Protein AF-D5GG67-F1 (afdb_monomer_lite)

Structure (mmCIF, N/CA/C/O backbone):
data_AF-D5GG67-F1
#
_entry.id   AF-D5GG67-F1
#
loop_
_atom_site.group_PDB
_atom_site.id
_atom_site.type_symbol
_atom_site.label_atom_id
_atom_site.label_alt_id
_atom_site.label_comp_id
_atom_site.label_asym_id
_atom_site.label_entity_id
_atom_site.label_seq_id
_atom_site.pdbx_PDB_ins_code
_atom_site.Cartn_x
_atom_site.Cartn_y
_atom_site.Cartn_z
_atom_site.occupancy
_atom_site.B_iso_or_equiv
_atom_site.auth_seq_id
_atom_site.auth_comp_id
_atom_site.auth_asym_id
_atom_site.auth_atom_id
_atom_site.pdbx_PDB_model_num
ATOM 1 N N . MET A 1 1 ? 11.266 -4.875 12.392 1.00 63.38 1 MET A N 1
ATOM 2 C CA . MET A 1 1 ? 10.224 -4.435 11.434 1.00 63.38 1 MET A CA 1
ATOM 3 C C . MET A 1 1 ? 10.358 -5.261 10.165 1.00 63.38 1 MET A C 1
ATOM 5 O O . MET A 1 1 ? 11.487 -5.529 9.777 1.00 63.38 1 MET A O 1
ATOM 9 N N . LYS A 1 2 ? 9.246 -5.710 9.570 1.00 87.12 2 LYS A N 1
ATOM 10 C CA . LYS A 1 2 ? 9.237 -6.484 8.316 1.00 87.12 2 LYS A CA 1
ATOM 11 C C . LYS A 1 2 ? 8.861 -5.545 7.156 1.00 87.12 2 LYS A C 1
ATOM 13 O O . LYS A 1 2 ? 7.952 -4.737 7.361 1.00 87.12 2 LYS A O 1
ATOM 18 N N . PRO A 1 3 ? 9.538 -5.613 5.994 1.00 90.00 3 PRO A N 1
ATOM 19 C CA . PRO A 1 3 ? 9.147 -4.842 4.816 1.00 90.00 3 PRO A CA 1
ATOM 20 C C . PRO A 1 3 ? 7.773 -5.278 4.286 1.00 90.00 3 PRO A C 1
ATOM 22 O O . PRO A 1 3 ? 7.214 -6.290 4.721 1.00 90.00 3 PRO A O 1
ATOM 25 N N . LEU A 1 4 ? 7.243 -4.503 3.340 1.00 90.50 4 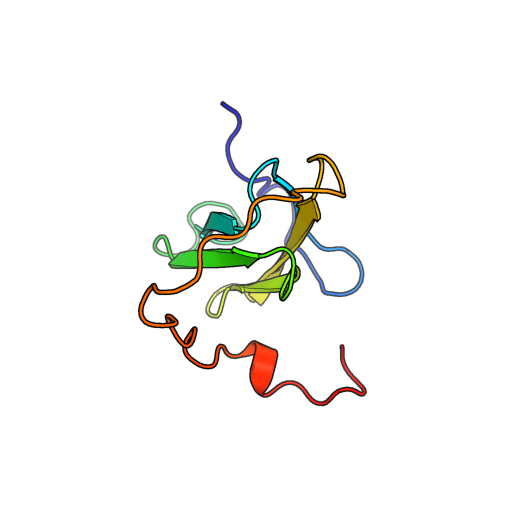LEU A N 1
ATOM 26 C CA . LEU A 1 4 ? 6.024 -4.842 2.610 1.00 90.50 4 LEU A CA 1
ATOM 27 C C . LEU A 1 4 ? 6.206 -6.173 1.866 1.00 90.50 4 LEU A C 1
ATOM 29 O O . LEU A 1 4 ? 7.289 -6.460 1.354 1.00 90.50 4 LEU A O 1
ATOM 33 N N . ASP A 1 5 ? 5.159 -6.994 1.822 1.00 92.38 5 ASP A N 1
ATOM 34 C CA . ASP A 1 5 ? 5.203 -8.253 1.083 1.00 92.38 5 ASP A CA 1
ATOM 35 C C . ASP A 1 5 ? 5.195 -7.981 -0.427 1.00 92.38 5 ASP A C 1
ATOM 37 O O . ASP A 1 5 ? 4.216 -7.474 -0.972 1.00 92.38 5 ASP A O 1
ATOM 41 N N . ALA A 1 6 ? 6.304 -8.323 -1.081 1.00 91.75 6 ALA A N 1
ATOM 42 C CA . ALA A 1 6 ? 6.501 -8.213 -2.523 1.00 91.75 6 ALA A CA 1
ATOM 43 C C . ALA A 1 6 ? 6.657 -9.591 -3.195 1.00 91.75 6 ALA A C 1
ATOM 45 O O . ALA A 1 6 ? 7.186 -9.689 -4.299 1.00 91.75 6 ALA A O 1
ATOM 46 N N . SER A 1 7 ? 6.218 -10.676 -2.542 1.00 93.06 7 SER A N 1
ATOM 47 C CA . SER A 1 7 ? 6.239 -12.028 -3.128 1.00 93.06 7 SER A CA 1
ATOM 48 C C . SER A 1 7 ? 5.232 -12.205 -4.272 1.00 93.06 7 SER A C 1
ATOM 50 O O . SER A 1 7 ? 5.417 -13.050 -5.150 1.00 93.06 7 SER A O 1
ATOM 52 N N . ARG A 1 8 ? 4.189 -11.370 -4.306 1.00 95.00 8 ARG A N 1
ATOM 53 C CA . ARG A 1 8 ? 3.147 -11.340 -5.338 1.00 95.00 8 ARG A CA 1
ATOM 54 C C . ARG A 1 8 ? 2.655 -9.914 -5.576 1.00 95.00 8 ARG A C 1
ATOM 56 O O . ARG A 1 8 ? 2.744 -9.064 -4.692 1.00 95.00 8 ARG A O 1
ATOM 63 N N . ARG A 1 9 ? 2.042 -9.674 -6.736 1.00 95.38 9 ARG A N 1
ATOM 64 C CA . ARG A 1 9 ? 1.240 -8.465 -6.972 1.00 95.38 9 ARG A CA 1
ATOM 65 C C . ARG A 1 9 ? -0.122 -8.624 -6.292 1.00 95.38 9 ARG A C 1
ATOM 67 O O . ARG A 1 9 ? -0.813 -9.611 -6.535 1.00 95.38 9 ARG A O 1
ATOM 74 N N . GLY A 1 10 ? -0.508 -7.673 -5.445 1.00 95.31 10 GLY A N 1
ATOM 75 C CA . GLY A 1 10 ? -1.865 -7.622 -4.892 1.00 95.31 10 GLY A CA 1
ATOM 76 C C . GLY A 1 10 ? -2.896 -7.265 -5.964 1.00 95.31 10 GLY A C 1
ATOM 77 O O . GLY A 1 10 ? -2.622 -6.408 -6.803 1.00 95.31 10 GLY A O 1
ATOM 78 N N . THR A 1 11 ? -4.069 -7.896 -5.919 1.00 95.50 11 THR A N 1
ATOM 79 C CA . THR A 1 11 ? -5.243 -7.580 -6.757 1.00 95.50 11 THR A CA 1
ATOM 80 C C . THR A 1 11 ? -6.416 -7.134 -5.881 1.00 95.50 11 THR A C 1
ATOM 82 O O . THR A 1 11 ? -6.321 -7.204 -4.658 1.00 95.50 11 THR A O 1
ATOM 85 N N . LEU A 1 12 ? -7.523 -6.674 -6.475 1.00 92.50 12 LEU A N 1
ATOM 86 C CA . LEU A 1 12 ? -8.730 -6.333 -5.707 1.00 92.50 12 LEU A CA 1
ATOM 87 C C . LEU A 1 12 ? -9.308 -7.562 -4.985 1.00 92.50 12 LEU A C 1
ATOM 89 O O . LEU A 1 12 ? -9.615 -7.477 -3.799 1.00 92.50 12 LEU A O 1
ATOM 93 N N . ASP A 1 13 ? -9.345 -8.717 -5.657 1.00 94.56 13 ASP A N 1
ATOM 94 C CA . ASP A 1 13 ? -9.820 -9.976 -5.062 1.00 94.56 13 ASP A CA 1
ATOM 95 C C . ASP A 1 13 ? -8.853 -10.542 -4.012 1.00 94.56 13 ASP A C 1
ATOM 97 O O . ASP A 1 13 ? -9.261 -11.197 -3.055 1.00 94.56 13 ASP A O 1
ATOM 101 N N . ASN A 1 14 ? -7.549 -10.309 -4.191 1.00 95.56 14 ASN A N 1
ATOM 102 C CA . ASN A 1 14 ? -6.499 -10.818 -3.315 1.00 95.56 14 ASN A CA 1
ATOM 103 C C . ASN A 1 14 ? -5.448 -9.728 -3.031 1.00 95.56 14 ASN A C 1
ATOM 105 O O . ASN A 1 14 ? -4.346 -9.752 -3.600 1.00 95.56 14 ASN A O 1
ATOM 109 N N . PRO A 1 15 ? -5.756 -8.752 -2.161 1.00 96.31 15 PRO A N 1
ATOM 110 C CA . PRO A 1 15 ? -4.859 -7.638 -1.875 1.00 96.31 15 PRO A CA 1
ATOM 111 C C . PRO A 1 15 ? -3.692 -8.068 -0.981 1.00 96.31 15 PRO A C 1
ATOM 113 O O . PRO A 1 15 ? -3.732 -9.111 -0.324 1.00 96.31 15 PRO A O 1
ATOM 116 N N . ILE A 1 16 ? -2.637 -7.255 -0.924 1.00 96.62 16 ILE A N 1
ATOM 117 C CA . ILE A 1 16 ? -1.610 -7.373 0.119 1.00 96.62 16 ILE A CA 1
ATOM 118 C C . ILE A 1 16 ? -2.172 -6.752 1.401 1.00 96.62 16 ILE A C 1
ATOM 120 O O . ILE A 1 16 ? -2.410 -5.544 1.460 1.00 96.62 16 ILE A O 1
ATOM 124 N N . VAL A 1 17 ? -2.411 -7.576 2.422 1.00 95.62 17 VAL A N 1
ATOM 125 C CA . VAL A 1 17 ? -2.988 -7.120 3.694 1.00 95.62 17 VAL A CA 1
ATOM 126 C C . VAL A 1 17 ? -1.911 -6.490 4.571 1.00 95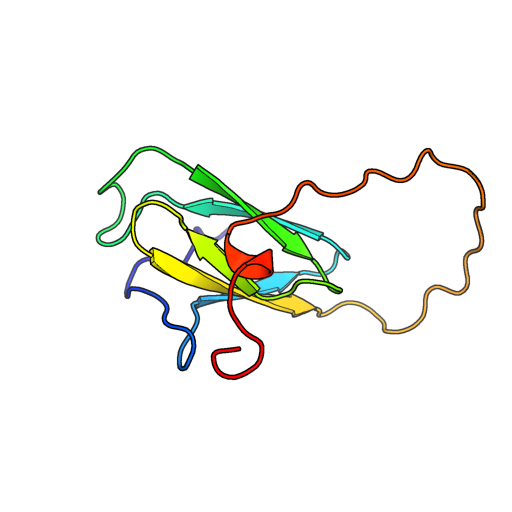.62 17 VAL A C 1
ATOM 128 O O . VAL A 1 17 ? -0.861 -7.084 4.824 1.00 95.62 17 VAL A O 1
ATOM 131 N N . VAL A 1 18 ? -2.188 -5.288 5.068 1.00 93.81 18 VAL A N 1
ATOM 132 C CA . VAL A 1 18 ? -1.318 -4.533 5.970 1.00 93.81 18 VAL A CA 1
ATOM 133 C C . VAL A 1 18 ? -2.076 -4.174 7.240 1.00 93.81 18 VAL A C 1
ATOM 135 O O . VAL A 1 18 ? -3.072 -3.463 7.218 1.00 93.81 18 VAL A O 1
ATOM 138 N N . ARG A 1 19 ? -1.602 -4.668 8.383 1.00 93.44 19 ARG A N 1
ATOM 139 C CA . ARG A 1 19 ? -2.263 -4.429 9.673 1.00 93.44 19 ARG A CA 1
ATOM 140 C C . ARG A 1 19 ? -1.867 -3.065 10.226 1.00 93.44 19 ARG A C 1
ATOM 142 O O . ARG A 1 19 ? -0.687 -2.728 10.181 1.00 93.44 19 ARG A O 1
ATOM 149 N N . SER A 1 20 ? -2.794 -2.289 10.772 1.00 91.06 20 SER A N 1
ATOM 150 C CA . SER A 1 20 ? -2.494 -1.002 11.416 1.00 91.06 20 SER A CA 1
ATOM 151 C C . SER A 1 20 ? -3.222 -0.863 12.749 1.00 91.06 20 SER A C 1
ATOM 153 O O . SER A 1 20 ? -4.372 -1.270 12.868 1.00 91.06 20 SER A O 1
ATOM 155 N N . LEU A 1 21 ? -2.551 -0.277 13.743 1.00 91.75 21 LEU A N 1
ATOM 156 C CA . LEU A 1 21 ? -3.174 0.135 15.010 1.00 91.75 21 LEU A CA 1
ATOM 157 C C . LEU A 1 21 ? -3.671 1.588 14.964 1.00 91.75 21 LEU A C 1
ATOM 159 O O . LEU A 1 21 ? -4.547 1.957 15.737 1.00 91.75 21 LEU A O 1
ATOM 163 N N . GLY A 1 22 ? -3.118 2.409 14.066 1.00 88.75 22 GLY A N 1
ATOM 164 C CA . GLY A 1 22 ? -3.570 3.778 13.822 1.00 88.7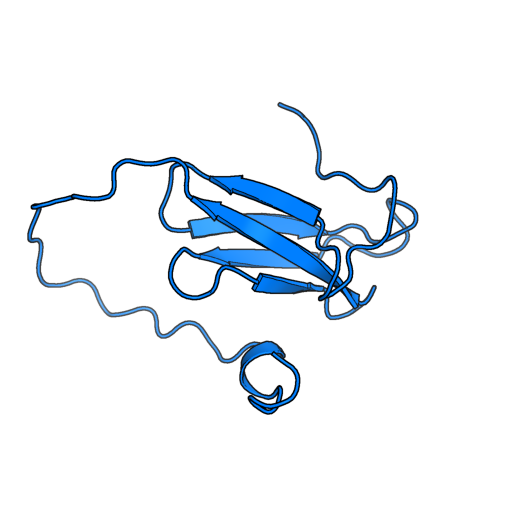5 22 GLY A CA 1
ATOM 165 C C . GLY A 1 22 ? -4.672 3.826 12.766 1.00 88.75 22 GLY A C 1
ATOM 166 O O . GLY A 1 22 ? -4.809 2.898 11.966 1.00 88.75 22 GLY A O 1
ATOM 167 N N . LYS A 1 23 ? -5.437 4.924 12.751 1.00 90.06 23 LYS A N 1
ATOM 168 C CA . LYS A 1 23 ? -6.506 5.169 11.765 1.00 90.06 23 LYS A CA 1
ATOM 169 C C . LYS A 1 23 ? -5.967 5.330 10.340 1.00 90.06 23 LYS A C 1
ATOM 171 O O . LYS A 1 23 ? -6.710 5.081 9.401 1.00 90.06 23 LYS A O 1
ATOM 176 N N . GLU A 1 24 ? -4.684 5.658 10.188 1.00 91.00 24 GLU A N 1
ATOM 177 C CA . GLU A 1 24 ? -3.988 5.793 8.905 1.00 91.00 24 GLU A CA 1
ATOM 178 C C . GLU A 1 24 ? -2.621 5.100 8.940 1.00 91.00 24 GLU A C 1
ATOM 180 O O . GLU A 1 24 ? -2.006 4.947 10.002 1.00 91.00 24 GLU A O 1
ATOM 185 N N . ARG A 1 25 ? -2.132 4.670 7.773 1.00 92.81 25 ARG A N 1
ATOM 186 C CA . ARG A 1 25 ? -0.812 4.061 7.599 1.00 92.81 25 ARG A CA 1
ATOM 187 C C . ARG A 1 25 ? -0.225 4.402 6.232 1.00 92.81 25 ARG A C 1
ATOM 189 O O . ARG A 1 25 ? -0.872 4.223 5.205 1.00 92.81 25 ARG A O 1
ATOM 196 N N . TYR A 1 26 ? 1.044 4.800 6.231 1.00 94.12 26 TYR A N 1
ATOM 197 C CA . TYR A 1 26 ? 1.821 5.038 5.017 1.00 94.12 26 TYR A CA 1
ATOM 198 C C . TYR A 1 26 ? 2.542 3.769 4.560 1.00 94.12 26 TYR A C 1
ATOM 200 O O . TYR A 1 26 ? 3.105 3.025 5.371 1.00 94.12 26 TYR A O 1
ATOM 208 N N . LEU A 1 27 ? 2.541 3.532 3.252 1.00 95.00 27 LEU A N 1
ATOM 209 C CA . LEU A 1 27 ? 3.174 2.393 2.595 1.00 95.00 27 LEU A CA 1
ATOM 210 C C . LEU A 1 27 ? 4.126 2.902 1.510 1.00 95.00 27 LEU A C 1
ATOM 212 O O . LEU A 1 27 ? 3.756 3.772 0.729 1.00 95.00 27 LEU A O 1
ATOM 216 N N . GLY A 1 28 ? 5.332 2.341 1.436 1.00 95.75 28 GLY A N 1
ATOM 217 C CA . GLY A 1 28 ? 6.266 2.584 0.334 1.00 95.75 28 GLY A CA 1
ATOM 218 C C . GLY A 1 28 ? 6.233 1.418 -0.648 1.00 95.75 28 GLY A C 1
ATOM 219 O O . GLY A 1 28 ? 6.736 0.340 -0.334 1.00 95.75 28 GLY A O 1
ATOM 220 N N . CYS A 1 29 ? 5.625 1.612 -1.816 1.00 96.12 29 CYS A N 1
ATOM 221 C CA . CYS A 1 29 ? 5.589 0.621 -2.886 1.00 96.12 29 CYS A CA 1
ATOM 222 C C . CYS A 1 29 ? 6.808 0.792 -3.802 1.00 96.12 29 CYS A C 1
ATOM 224 O O . CYS A 1 29 ? 6.966 1.849 -4.404 1.00 96.12 29 CYS A O 1
ATOM 226 N N . THR A 1 30 ? 7.629 -0.251 -3.942 1.00 96.75 30 THR A N 1
ATOM 227 C CA . THR A 1 30 ? 8.758 -0.314 -4.899 1.00 96.75 30 THR A CA 1
ATOM 228 C C . THR A 1 30 ? 8.466 -1.232 -6.093 1.00 96.75 30 THR A C 1
ATOM 230 O O . THR A 1 30 ? 9.359 -1.611 -6.847 1.00 96.75 30 THR A O 1
ATOM 233 N N . GLY A 1 31 ? 7.205 -1.635 -6.255 1.00 94.44 31 GLY A N 1
ATOM 234 C CA . GLY A 1 31 ? 6.742 -2.457 -7.366 1.00 94.44 31 GLY A CA 1
ATOM 235 C C . GLY A 1 31 ? 6.754 -3.966 -7.134 1.00 94.44 31 GLY A C 1
ATOM 236 O O . GLY A 1 31 ? 7.082 -4.471 -6.059 1.00 94.44 31 GLY A O 1
ATOM 237 N N . TYR A 1 32 ? 6.327 -4.685 -8.174 1.00 92.69 32 TYR A N 1
ATOM 238 C CA . TYR A 1 32 ? 6.372 -6.143 -8.254 1.00 92.69 32 TYR A CA 1
ATOM 239 C C . TYR A 1 32 ? 6.847 -6.589 -9.651 1.00 92.69 32 TYR A C 1
ATOM 241 O O . TYR A 1 32 ? 6.107 -6.358 -10.621 1.00 92.69 32 TYR A O 1
ATOM 249 N N . PRO A 1 33 ? 8.003 -7.278 -9.765 1.00 94.00 33 PRO A N 1
ATOM 250 C CA . PRO A 1 33 ? 8.926 -7.689 -8.688 1.00 94.00 33 PRO A CA 1
ATOM 251 C C . PRO A 1 33 ? 9.470 -6.519 -7.849 1.00 94.00 33 PRO A C 1
ATOM 253 O O . PRO A 1 33 ? 9.386 -5.373 -8.285 1.00 94.00 33 PRO A O 1
ATOM 256 N N . ALA A 1 34 ? 9.957 -6.792 -6.635 1.00 94.25 34 ALA A N 1
ATOM 257 C CA . ALA A 1 34 ? 10.467 -5.744 -5.746 1.00 94.25 34 ALA A CA 1
ATOM 258 C C . AL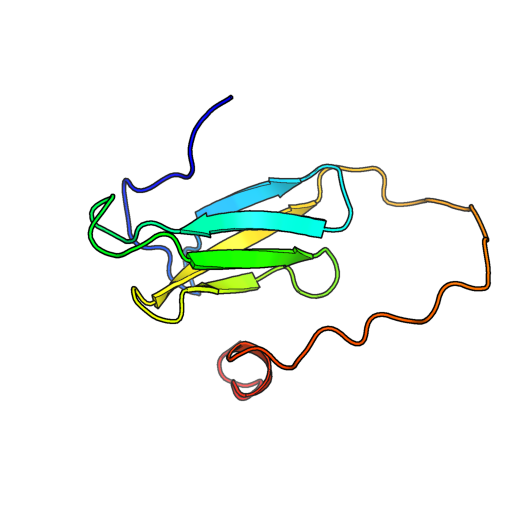A A 1 34 ? 11.544 -4.899 -6.447 1.00 94.25 34 ALA A C 1
ATOM 260 O O . ALA A 1 34 ? 12.395 -5.461 -7.133 1.00 94.25 34 ALA A O 1
ATOM 261 N N . ASP A 1 35 ? 11.503 -3.580 -6.240 1.00 94.31 35 ASP A N 1
ATOM 262 C CA . ASP A 1 35 ? 12.421 -2.602 -6.853 1.00 94.31 35 ASP A CA 1
ATOM 263 C C . ASP A 1 35 ? 12.282 -2.460 -8.385 1.00 94.31 35 ASP A C 1
ATOM 265 O O . ASP A 1 35 ? 13.208 -2.066 -9.086 1.00 94.31 35 ASP A O 1
ATOM 269 N N . SER A 1 36 ? 11.102 -2.781 -8.930 1.00 96.31 36 SER A N 1
ATOM 270 C CA . SER A 1 36 ? 10.794 -2.581 -10.357 1.00 96.31 36 SER A CA 1
ATOM 271 C C . SER A 1 36 ? 10.434 -1.139 -10.712 1.00 96.31 36 SER A C 1
ATOM 273 O O . SER A 1 36 ? 10.458 -0.791 -11.891 1.00 96.31 36 SER A O 1
ATOM 275 N N . HIS A 1 37 ? 10.110 -0.306 -9.721 1.00 96.56 37 HIS A N 1
ATOM 276 C CA . HIS A 1 37 ? 9.945 1.130 -9.899 1.00 96.56 37 HIS A CA 1
ATOM 277 C C . HIS A 1 37 ? 10.360 1.920 -8.655 1.00 96.56 37 HIS A C 1
ATOM 279 O O . HIS A 1 37 ? 10.489 1.366 -7.562 1.00 96.56 37 HIS A O 1
ATOM 285 N N . ASN A 1 38 ? 10.532 3.237 -8.818 1.00 97.38 38 ASN A N 1
ATOM 286 C CA . ASN A 1 38 ? 10.858 4.139 -7.714 1.00 97.38 38 ASN A CA 1
ATOM 287 C C . ASN A 1 38 ? 9.798 4.075 -6.611 1.00 97.38 38 ASN A C 1
ATOM 289 O O . ASN A 1 38 ? 8.616 3.877 -6.885 1.00 97.38 38 ASN A O 1
ATOM 293 N N . THR A 1 39 ? 10.208 4.296 -5.362 1.00 96.50 39 THR A N 1
ATOM 294 C CA . THR A 1 39 ? 9.286 4.277 -4.223 1.00 96.50 39 THR A CA 1
ATOM 295 C C . THR A 1 39 ? 8.138 5.263 -4.417 1.00 96.50 39 THR A C 1
ATOM 297 O O . THR A 1 39 ? 8.343 6.477 -4.441 1.00 96.50 39 THR A O 1
ATOM 300 N N . ILE A 1 40 ? 6.920 4.733 -4.471 1.00 96.19 40 ILE A N 1
ATOM 301 C CA . ILE A 1 40 ? 5.688 5.513 -4.426 1.00 96.19 40 ILE A CA 1
ATOM 302 C C . ILE A 1 40 ? 5.087 5.379 -3.032 1.00 96.19 40 ILE A C 1
ATOM 304 O O . ILE A 1 40 ? 4.882 4.269 -2.535 1.00 96.19 40 ILE A O 1
ATOM 308 N N . TRP A 1 41 ? 4.794 6.519 -2.412 1.00 95.62 41 TRP A N 1
ATOM 309 C CA . TRP A 1 41 ? 4.127 6.578 -1.118 1.00 95.62 41 TRP A CA 1
ATOM 310 C C . TRP A 1 41 ? 2.615 6.513 -1.296 1.00 95.62 41 TRP A C 1
ATOM 312 O O . TRP A 1 41 ? 2.038 7.289 -2.054 1.00 95.62 41 TRP A O 1
ATOM 322 N N . LEU A 1 42 ? 1.993 5.577 -0.592 1.00 94.31 42 LEU A N 1
ATOM 323 C CA . LEU A 1 42 ? 0.554 5.354 -0.569 1.00 94.31 42 LEU A CA 1
ATOM 324 C C . LEU A 1 42 ? 0.050 5.540 0.859 1.00 94.31 42 LEU A C 1
ATOM 326 O O . LEU A 1 42 ? 0.744 5.171 1.812 1.00 94.31 42 LEU A O 1
ATOM 330 N N . THR A 1 43 ? -1.166 6.050 0.997 1.00 94.19 43 THR A N 1
ATOM 331 C CA . THR A 1 43 ? -1.847 6.183 2.284 1.00 94.19 43 THR A CA 1
ATOM 332 C C . THR A 1 43 ? -3.037 5.239 2.291 1.00 94.19 43 THR A C 1
ATOM 334 O O . THR A 1 43 ? -3.815 5.213 1.346 1.00 94.19 43 THR A O 1
ATOM 337 N N . VAL A 1 44 ? -3.166 4.439 3.344 1.00 92.94 44 VAL A N 1
ATOM 338 C CA . VAL A 1 44 ? -4.379 3.662 3.619 1.00 92.94 44 VAL A CA 1
ATOM 339 C C . V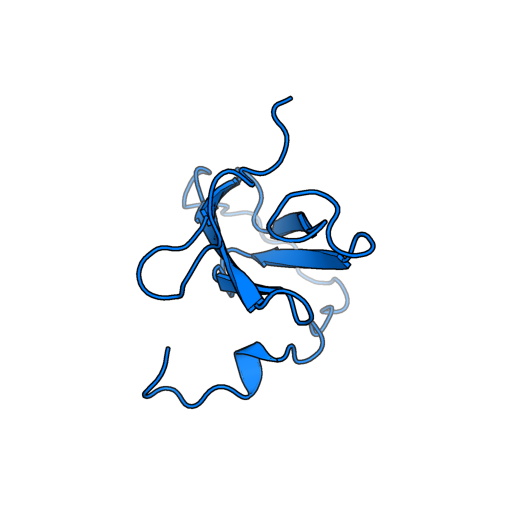AL A 1 44 ? -4.943 4.108 4.956 1.00 92.94 44 VAL A C 1
ATOM 341 O O . VAL A 1 44 ? -4.188 4.333 5.904 1.00 92.94 44 VAL A O 1
ATOM 344 N N . SER A 1 45 ? -6.261 4.234 5.041 1.00 92.75 45 SER A N 1
ATOM 345 C CA . SER A 1 45 ? -6.953 4.673 6.251 1.00 92.75 45 SER A CA 1
ATOM 346 C C . SER A 1 45 ? -8.100 3.736 6.613 1.00 92.75 45 SER A C 1
ATOM 348 O O . SER A 1 45 ? -8.476 2.858 5.839 1.00 92.75 45 SER A O 1
ATOM 350 N N . LYS A 1 46 ? -8.669 3.889 7.811 1.00 89.50 46 LYS A N 1
ATOM 351 C CA . LYS A 1 46 ? -9.865 3.141 8.223 1.00 89.50 46 LYS A CA 1
ATOM 352 C C . LYS A 1 46 ? -11.041 3.421 7.277 1.00 89.50 46 LYS A C 1
ATOM 354 O O . LYS A 1 46 ? -11.767 2.492 6.933 1.00 89.50 46 LYS A O 1
ATOM 359 N N . ASP A 1 47 ? -11.185 4.667 6.826 1.00 88.31 47 ASP A N 1
ATOM 360 C CA . ASP A 1 47 ? -12.267 5.106 5.935 1.00 88.31 47 ASP A CA 1
ATOM 361 C C . ASP A 1 47 ? -12.019 4.710 4.468 1.00 88.31 47 ASP A C 1
ATOM 363 O O . ASP A 1 47 ? -12.952 4.374 3.731 1.00 88.31 47 ASP A O 1
ATOM 367 N N . ARG A 1 48 ? -10.748 4.679 4.046 1.00 89.19 48 ARG A N 1
ATOM 368 C CA . ARG A 1 48 ? -10.299 4.172 2.741 1.00 89.19 48 ARG A CA 1
ATOM 369 C C . ARG A 1 48 ? -9.243 3.085 2.923 1.00 89.19 48 ARG A C 1
ATOM 371 O O . ARG A 1 48 ? -8.045 3.330 2.769 1.00 89.19 48 ARG A O 1
ATOM 378 N N . PRO A 1 49 ? -9.675 1.848 3.225 1.00 93.06 49 PRO A N 1
ATOM 379 C CA . PRO A 1 49 ? -8.745 0.779 3.554 1.00 93.06 49 PRO A CA 1
ATOM 380 C C . PRO A 1 49 ? -8.042 0.203 2.331 1.00 93.06 49 PRO A C 1
ATOM 382 O O . PRO A 1 49 ? -7.138 -0.598 2.512 1.00 93.06 49 PRO A O 1
ATOM 385 N N . VAL A 1 50 ? -8.443 0.546 1.106 1.00 94.00 50 VAL A N 1
ATOM 386 C CA . VAL A 1 50 ? -7.864 -0.009 -0.122 1.00 94.00 50 VAL A CA 1
ATOM 387 C C . VAL A 1 50 ? -7.203 1.101 -0.919 1.00 94.00 50 VAL A C 1
ATOM 389 O O . VAL A 1 50 ? -7.858 2.085 -1.245 1.00 94.00 50 VAL A O 1
ATOM 392 N N . GLU A 1 51 ? -5.939 0.899 -1.279 1.00 94.69 51 GLU A N 1
ATOM 393 C CA . GLU A 1 51 ? -5.198 1.793 -2.168 1.00 94.69 51 GLU A CA 1
ATOM 394 C C . GLU A 1 51 ? -4.454 0.982 -3.234 1.00 94.69 51 GLU A C 1
ATOM 396 O O . GLU A 1 51 ? -4.018 -0.154 -3.000 1.00 94.69 51 GLU A O 1
ATOM 401 N N . ARG A 1 52 ? -4.324 1.560 -4.429 1.00 94.88 52 ARG A N 1
ATOM 402 C CA . ARG A 1 52 ? -3.681 0.941 -5.584 1.00 94.88 52 ARG A CA 1
ATOM 403 C C . ARG A 1 52 ? -2.485 1.774 -6.017 1.00 94.88 52 ARG A C 1
ATOM 405 O O . ARG A 1 52 ? -2.619 2.948 -6.343 1.00 94.88 52 ARG A O 1
ATOM 412 N N . CYS A 1 53 ? -1.324 1.134 -6.124 1.00 95.00 53 CYS A N 1
ATOM 413 C CA . CYS A 1 53 ? -0.150 1.787 -6.690 1.00 95.00 53 CYS A CA 1
ATOM 414 C C . CYS A 1 53 ? -0.436 2.228 -8.141 1.00 95.00 53 CYS A C 1
ATOM 416 O O . CYS A 1 53 ? -0.834 1.384 -8.952 1.00 95.00 53 CYS A O 1
ATOM 418 N N . PRO A 1 54 ? -0.228 3.509 -8.500 1.00 94.25 54 PRO A N 1
ATOM 419 C CA . PRO A 1 54 ? -0.526 4.009 -9.841 1.00 94.25 54 PRO A CA 1
ATOM 420 C C . PRO A 1 54 ? 0.433 3.479 -10.916 1.00 94.25 54 PRO A C 1
ATOM 422 O O . PRO A 1 54 ? 0.109 3.568 -12.096 1.00 94.25 54 PRO A O 1
ATOM 425 N N . GLU A 1 55 ? 1.581 2.914 -10.530 1.00 94.69 55 GLU A N 1
ATOM 426 C CA . GLU A 1 55 ? 2.591 2.420 -11.469 1.00 94.69 55 GLU A CA 1
ATOM 427 C C . GLU A 1 55 ? 2.500 0.903 -11.677 1.00 94.69 55 GLU A C 1
ATOM 429 O O . GLU A 1 55 ? 2.190 0.444 -12.774 1.00 94.69 55 GLU A O 1
ATOM 434 N N . CYS A 1 56 ? 2.694 0.094 -10.627 1.00 94.00 56 CYS A N 1
ATOM 435 C CA . CYS A 1 56 ? 2.631 -1.369 -10.761 1.00 94.00 56 CYS A CA 1
ATOM 436 C C . CYS A 1 56 ? 1.220 -1.965 -10.640 1.00 94.00 56 CYS A C 1
ATOM 438 O O . CYS A 1 56 ? 1.053 -3.177 -10.809 1.00 94.00 56 CYS A O 1
ATOM 440 N N . GLY A 1 57 ? 0.218 -1.157 -10.280 1.00 94.19 57 GLY A N 1
ATOM 441 C CA . GLY A 1 57 ? -1.158 -1.612 -10.070 1.00 94.19 57 GLY A CA 1
ATOM 442 C C . GLY A 1 57 ? -1.358 -2.502 -8.839 1.00 94.19 57 GLY A C 1
ATOM 443 O O . GLY A 1 57 ? -2.442 -3.059 -8.675 1.00 94.19 57 GLY A O 1
ATOM 444 N N . GLY A 1 58 ? -0.341 -2.664 -7.984 1.00 95.81 58 GLY A N 1
ATOM 445 C CA . GLY A 1 58 ? -0.436 -3.457 -6.760 1.00 95.81 58 GLY A CA 1
ATOM 446 C C . GLY A 1 58 ? -1.486 -2.896 -5.802 1.00 95.81 58 GLY A C 1
ATOM 447 O O . GLY A 1 58 ? -1.484 -1.698 -5.519 1.00 95.81 58 GLY A O 1
ATOM 448 N N . VAL A 1 59 ? -2.373 -3.765 -5.316 1.00 96.81 59 VAL A N 1
ATOM 449 C CA . VAL A 1 59 ? -3.445 -3.408 -4.376 1.00 96.81 59 VAL A CA 1
ATOM 450 C C . VAL A 1 59 ? -3.051 -3.757 -2.944 1.00 96.81 59 VAL A C 1
ATOM 452 O O . VAL A 1 59 ? -2.667 -4.895 -2.650 1.00 96.81 59 VAL A O 1
ATOM 455 N N . TYR A 1 60 ? -3.209 -2.787 -2.047 1.00 95.75 60 TYR A N 1
ATOM 456 C CA . TYR A 1 60 ? -2.953 -2.913 -0.616 1.00 95.75 60 TYR A CA 1
ATOM 457 C C . TYR A 1 60 ? -4.243 -2.688 0.162 1.00 95.75 60 TYR A C 1
ATOM 459 O O . TYR A 1 60 ? -4.984 -1.754 -0.139 1.00 95.75 60 TYR A O 1
ATOM 467 N N . LYS A 1 61 ? -4.508 -3.538 1.161 1.00 95.81 61 LYS A N 1
ATOM 468 C CA . LYS A 1 61 ? -5.683 -3.420 2.030 1.00 95.81 61 LYS A CA 1
ATOM 469 C C . LYS A 1 61 ? -5.278 -3.311 3.494 1.00 95.81 61 LYS A C 1
ATOM 471 O O . LYS A 1 61 ? -4.613 -4.203 4.019 1.00 95.81 61 LYS A O 1
ATOM 476 N N . MET A 1 62 ? -5.709 -2.246 4.156 1.00 95.00 62 MET A N 1
ATOM 477 C CA . MET A 1 62 ? -5.547 -2.064 5.586 1.00 95.00 62 MET A CA 1
ATOM 478 C C . MET A 1 62 ? -6.516 -2.946 6.371 1.00 95.00 62 MET A C 1
ATOM 480 O O . MET A 1 62 ? -7.720 -2.957 6.122 1.00 95.00 62 MET A O 1
ATOM 484 N N . GLU A 1 63 ? -5.973 -3.651 7.357 1.00 94.31 63 GLU A N 1
ATOM 485 C CA . GLU A 1 63 ? -6.728 -4.299 8.426 1.00 94.31 63 GLU A CA 1
ATOM 486 C C . GLU A 1 63 ? -6.488 -3.498 9.708 1.00 94.31 63 GLU A C 1
ATOM 488 O O . GLU A 1 63 ? -5.374 -3.476 10.245 1.00 94.31 63 GLU A O 1
ATOM 493 N N . TYR A 1 64 ? -7.513 -2.784 10.170 1.00 92.19 64 TYR A N 1
ATOM 494 C CA . TYR A 1 64 ? -7.440 -2.061 11.434 1.00 92.19 64 TYR A CA 1
ATOM 495 C C . TYR A 1 64 ? -7.506 -3.058 12.596 1.00 92.19 64 TYR A C 1
ATOM 497 O O . TYR A 1 64 ? -8.428 -3.862 12.673 1.00 92.19 64 TYR A O 1
ATOM 505 N N . ALA A 1 65 ? -6.515 -3.009 13.483 1.00 88.75 65 ALA A N 1
ATOM 506 C CA . ALA A 1 65 ? -6.381 -3.894 14.640 1.00 88.75 65 ALA A CA 1
ATOM 507 C C . ALA A 1 65 ? -6.421 -3.128 15.980 1.00 88.75 65 ALA A C 1
ATOM 509 O O . ALA A 1 65 ? -6.028 -3.678 17.008 1.00 88.75 65 ALA A O 1
ATOM 510 N N . GLY A 1 66 ? -6.827 -1.852 15.968 1.00 82.88 66 GLY A N 1
ATOM 511 C CA . GLY A 1 66 ? -7.034 -1.051 17.179 1.00 82.88 66 GLY A CA 1
ATOM 512 C C . GLY A 1 66 ? -8.431 -1.239 17.784 1.00 82.88 66 GLY A C 1
ATOM 513 O O . GLY A 1 66 ? -9.279 -1.921 17.209 1.00 82.88 66 GLY A O 1
ATOM 514 N N . ALA A 1 67 ? -8.668 -0.638 18.953 1.00 80.88 67 ALA A N 1
ATOM 515 C CA . ALA A 1 67 ? -9.975 -0.667 19.611 1.00 80.88 67 ALA A CA 1
ATOM 516 C C . ALA A 1 67 ? -11.026 0.110 18.794 1.00 80.88 67 ALA A C 1
ATOM 518 O O . ALA A 1 67 ? -10.713 1.126 18.176 1.00 80.88 67 ALA A O 1
ATOM 519 N N . GLU A 1 68 ? -12.275 -0.364 18.776 1.00 67.00 68 GLU A N 1
ATOM 520 C CA . GLU A 1 68 ? -13.335 0.256 17.967 1.00 67.00 68 GLU A CA 1
ATOM 521 C C . GLU A 1 68 ? -13.859 1.587 18.533 1.00 67.00 68 GLU A C 1
ATOM 523 O O . GLU A 1 68 ? -14.437 2.367 17.777 1.00 67.00 68 GLU A O 1
ATOM 528 N N . GLU A 1 69 ? -13.592 1.894 19.807 1.00 52.72 69 GLU A N 1
ATOM 529 C CA . GLU A 1 69 ? -14.089 3.094 20.484 1.00 52.72 69 GLU A CA 1
ATOM 530 C C . GLU A 1 69 ? -12.954 4.010 20.956 1.00 52.72 69 GLU A C 1
ATOM 532 O O . GLU A 1 69 ? -12.163 3.659 21.829 1.00 52.72 69 GLU A O 1
ATOM 537 N N . GLU A 1 70 ? -12.930 5.233 20.430 1.00 46.47 70 GLU A N 1
ATOM 538 C CA . GLU A 1 70 ? -12.269 6.369 21.070 1.00 46.47 70 GLU A CA 1
ATOM 539 C C . GLU A 1 70 ? -13.319 7.463 21.287 1.00 46.47 70 GLU A C 1
ATOM 541 O O . GLU A 1 70 ? -13.546 8.325 20.438 1.00 46.47 70 GLU A O 1
ATOM 546 N N . HIS A 1 71 ? -13.968 7.414 22.451 1.00 46.03 71 HIS A N 1
ATOM 547 C CA . HIS A 1 71 ? -14.732 8.514 23.038 1.00 46.03 71 HIS A CA 1
ATOM 548 C C . HIS A 1 71 ? -13.781 9.638 23.495 1.00 46.03 71 HIS A C 1
ATOM 550 O O . HIS A 1 71 ? -13.667 9.931 24.682 1.00 46.03 71 HIS A O 1
ATOM 556 N N . HIS A 1 72 ? -13.087 10.287 22.561 1.00 49.75 72 HIS A N 1
ATOM 557 C CA . HIS A 1 72 ? -12.318 11.496 22.851 1.00 49.75 72 HIS A CA 1
ATOM 558 C C . HIS A 1 72 ? -12.624 12.563 21.806 1.00 49.75 72 HIS A C 1
ATOM 560 O O . HIS A 1 72 ? -12.065 12.582 20.712 1.00 49.75 72 HIS A O 1
ATOM 566 N N . GLY A 1 73 ? -13.566 13.434 22.171 1.00 48.12 73 GLY A N 1
ATOM 567 C CA . GLY A 1 73 ? -13.831 14.673 21.464 1.00 48.12 73 GLY A CA 1
ATOM 568 C C . GLY A 1 73 ? -12.629 15.600 21.572 1.00 48.12 73 GLY A C 1
ATOM 569 O O . GLY A 1 73 ? -12.224 15.961 22.671 1.00 48.12 73 GLY A O 1
ATOM 570 N N . HIS A 1 74 ? -12.101 15.984 20.419 1.00 48.03 74 HIS A N 1
ATOM 571 C CA . HIS A 1 74 ? -11.433 17.257 20.220 1.00 48.03 74 HIS A CA 1
ATOM 572 C C . HIS A 1 74 ? -11.869 17.767 18.847 1.00 48.03 74 HIS A C 1
ATOM 574 O O . HIS A 1 74 ? -11.380 17.317 17.811 1.00 48.03 74 HIS A O 1
ATOM 580 N N . ASP A 1 75 ? -12.866 18.651 18.885 1.00 54.53 75 ASP A N 1
ATOM 581 C CA . ASP A 1 75 ? -13.157 19.616 17.834 1.00 54.53 75 ASP A CA 1
ATOM 582 C C . ASP A 1 75 ? -11.889 20.418 17.472 1.00 54.53 75 ASP A C 1
ATOM 584 O O . ASP A 1 75 ? -11.004 20.628 18.304 1.00 54.53 75 ASP A O 1
ATOM 588 N N . ASP A 1 76 ? -11.864 20.880 16.220 1.00 52.75 76 ASP A N 1
ATOM 589 C CA . ASP A 1 76 ? -10.971 21.899 15.653 1.00 52.75 76 ASP A CA 1
ATOM 590 C C . ASP A 1 76 ? -9.531 21.508 15.272 1.00 52.75 76 ASP A C 1
ATOM 592 O O . ASP A 1 76 ? -8.551 22.030 15.800 1.00 52.75 76 ASP A O 1
ATOM 596 N N . HIS A 1 77 ? -9.387 20.739 14.186 1.00 49.66 77 HIS A N 1
ATOM 597 C CA . HIS A 1 77 ? -8.218 20.865 13.309 1.00 49.66 77 HIS A CA 1
ATOM 598 C C . HIS A 1 77 ? -8.651 20.868 11.843 1.00 49.66 77 HIS A C 1
ATOM 600 O O . HIS A 1 77 ? -9.333 19.952 11.393 1.00 49.66 77 HIS A O 1
ATOM 606 N N . HIS A 1 78 ? -8.262 21.923 11.116 1.00 49.44 78 HIS A N 1
ATOM 607 C CA . HIS A 1 78 ? -8.433 22.114 9.674 1.00 49.44 78 HIS A CA 1
ATOM 608 C C . HIS A 1 78 ? -8.431 20.784 8.915 1.00 49.44 78 HIS A C 1
ATOM 610 O O . HIS A 1 78 ? -7.374 20.183 8.726 1.00 49.44 78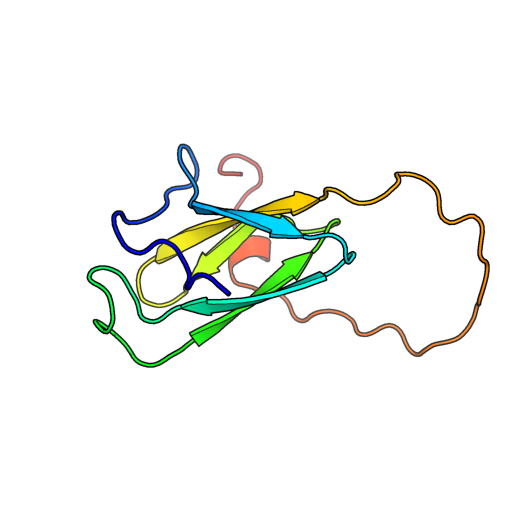 HIS A O 1
ATOM 616 N N . GLY A 1 79 ? -9.624 20.326 8.525 1.00 48.81 79 GLY A N 1
ATOM 617 C CA . GLY A 1 79 ? -9.809 19.023 7.904 1.00 48.81 79 GLY A CA 1
ATOM 618 C C . GLY A 1 79 ? -8.944 18.923 6.659 1.00 48.81 79 GLY A C 1
ATOM 619 O O . GLY A 1 79 ? -9.224 19.580 5.654 1.00 48.81 79 GLY A O 1
ATOM 620 N N . TYR A 1 80 ? -7.879 18.128 6.737 1.00 59.22 80 TYR A N 1
ATOM 621 C CA . TYR A 1 80 ? -7.152 17.694 5.560 1.00 59.22 80 TYR A CA 1
ATOM 622 C C . TYR A 1 80 ? -8.162 16.965 4.679 1.00 59.22 80 TYR A C 1
ATOM 624 O O . TYR A 1 80 ? -8.590 15.852 4.982 1.00 59.22 80 TYR A O 1
ATOM 632 N N . VAL A 1 81 ? -8.610 17.635 3.620 1.00 65.81 81 VAL A N 1
ATOM 633 C CA . VAL A 1 81 ? -9.408 16.987 2.589 1.00 65.81 81 VAL A CA 1
ATOM 634 C C . VAL A 1 81 ? -8.417 16.167 1.794 1.00 65.81 81 VAL A C 1
ATOM 636 O O . VAL A 1 81 ? -7.680 16.712 0.971 1.00 65.81 81 VAL A O 1
ATOM 639 N N . GLU A 1 82 ? -8.350 14.874 2.098 1.00 67.25 82 GLU A N 1
ATOM 640 C CA . GLU A 1 82 ? -7.442 13.984 1.396 1.00 67.25 82 GLU A CA 1
ATOM 641 C C . GLU A 1 82 ? -7.753 14.067 -0.109 1.00 67.25 82 GLU A C 1
ATOM 643 O O . GLU A 1 82 ? -8.907 13.871 -0.521 1.00 67.25 82 GLU A O 1
ATOM 648 N N . PRO A 1 83 ? -6.751 14.450 -0.925 1.00 77.44 83 PRO A N 1
ATOM 649 C CA . PRO A 1 83 ? -6.941 14.697 -2.340 1.00 77.44 83 PRO A CA 1
ATOM 650 C C . PRO A 1 83 ? -7.456 13.431 -3.008 1.00 77.44 83 PRO A C 1
ATOM 652 O O . PRO A 1 83 ? -7.099 12.319 -2.622 1.00 77.44 83 PRO A O 1
ATOM 655 N N . LYS A 1 84 ? -8.302 13.608 -4.024 1.00 77.12 84 LYS A N 1
ATOM 656 C CA . LYS A 1 84 ? -8.881 12.474 -4.742 1.00 77.12 84 LYS A CA 1
ATOM 657 C C . LYS A 1 84 ? -7.763 11.599 -5.301 1.00 77.12 84 LYS A C 1
ATOM 659 O O . LYS A 1 84 ? -6.953 12.079 -6.097 1.00 77.12 84 LYS A O 1
ATOM 664 N N . SER A 1 85 ? -7.734 10.338 -4.897 1.00 75.50 85 SER A N 1
ATOM 665 C CA . SER A 1 85 ? -6.838 9.341 -5.463 1.00 75.50 85 SER A CA 1
ATOM 666 C C . SER A 1 85 ? -7.509 8.682 -6.667 1.00 75.50 85 SER A C 1
ATOM 668 O O . SER A 1 85 ? -8.691 8.892 -6.955 1.00 75.50 85 SER A O 1
ATOM 670 N N . MET A 1 86 ? -6.760 7.869 -7.413 1.00 73.88 86 MET A N 1
ATOM 671 C CA . MET A 1 86 ? -7.319 7.112 -8.537 1.00 73.88 86 MET A CA 1
ATOM 672 C C . MET A 1 86 ? -8.486 6.207 -8.093 1.00 73.88 86 MET A C 1
ATOM 674 O O . MET A 1 86 ? -9.380 5.934 -8.894 1.00 73.88 86 MET A O 1
ATOM 678 N N . ALA A 1 87 ? -8.504 5.769 -6.828 1.00 73.31 87 ALA A N 1
ATOM 679 C CA . ALA A 1 87 ? -9.577 4.951 -6.273 1.00 73.31 87 ALA A CA 1
ATOM 680 C C . ALA A 1 87 ? -10.936 5.675 -6.271 1.00 73.31 87 ALA A C 1
ATOM 682 O O . ALA A 1 87 ? -11.960 5.040 -6.511 1.00 73.31 87 ALA A O 1
ATOM 683 N N . ASP A 1 88 ? -10.954 7.000 -6.092 1.00 79.25 88 ASP A N 1
ATOM 684 C CA . ASP A 1 88 ? -12.192 7.794 -6.045 1.00 79.25 88 ASP A CA 1
ATOM 685 C C . ASP A 1 88 ? -12.892 7.910 -7.410 1.00 79.25 88 ASP A C 1
ATOM 687 O O . ASP A 1 88 ? -14.061 8.290 -7.486 1.00 79.25 88 ASP A O 1
ATOM 691 N N . PHE A 1 89 ? -12.191 7.578 -8.498 1.00 81.31 89 PHE A N 1
ATOM 692 C CA . PHE A 1 89 ? -12.730 7.583 -9.860 1.00 81.31 89 PHE A CA 1
ATOM 693 C C . PHE A 1 89 ? -13.160 6.190 -10.342 1.00 81.31 89 PHE A C 1
ATOM 695 O O . PHE A 1 89 ? -13.677 6.055 -11.454 1.00 81.31 89 PHE A O 1
ATOM 702 N N . VAL A 1 90 ? -12.961 5.144 -9.532 1.00 77.19 90 VAL A N 1
ATOM 703 C CA . VAL A 1 90 ? -13.425 3.790 -9.854 1.00 77.19 90 VAL A CA 1
ATOM 704 C C . VAL A 1 90 ? -14.931 3.712 -9.612 1.00 77.19 90 VAL A C 1
ATOM 706 O O . VAL A 1 90 ? -15.424 4.088 -8.550 1.00 77.19 90 VAL A O 1
ATOM 709 N N . ARG A 1 91 ? -15.683 3.231 -10.610 1.00 80.25 91 ARG A N 1
ATOM 710 C CA . ARG A 1 91 ? -17.145 3.123 -10.492 1.00 80.25 91 ARG A CA 1
ATOM 711 C C . ARG A 1 91 ? -17.503 2.122 -9.380 1.00 80.25 91 ARG A C 1
ATOM 713 O O . ARG A 1 91 ? -16.821 1.099 -9.287 1.00 80.25 91 ARG A O 1
ATOM 720 N N . PRO A 1 92 ? -18.559 2.370 -8.581 1.00 76.44 92 PRO A N 1
ATOM 721 C CA . PRO A 1 92 ? -18.952 1.501 -7.468 1.00 76.44 92 PRO A CA 1
ATOM 722 C C . PRO A 1 92 ? -19.100 0.023 -7.844 1.00 76.44 92 PRO A C 1
ATOM 724 O O . PRO A 1 92 ? -18.760 -0.847 -7.053 1.00 76.44 92 PRO A O 1
ATOM 727 N N . GLU A 1 93 ? -19.548 -0.256 -9.067 1.00 76.56 93 GLU A N 1
ATOM 728 C CA . GLU A 1 93 ? -19.690 -1.609 -9.619 1.00 76.56 93 GLU A CA 1
ATOM 729 C C . GLU A 1 93 ? -18.372 -2.418 -9.694 1.00 76.56 93 GLU A C 1
ATOM 731 O O . GLU A 1 93 ? -18.426 -3.634 -9.854 1.00 76.56 93 GLU A O 1
ATOM 736 N N . TYR A 1 94 ? -17.204 -1.766 -9.604 1.00 64.50 94 TYR A N 1
ATOM 737 C CA . TYR A 1 94 ? -15.868 -2.387 -9.665 1.00 64.50 94 TYR A CA 1
ATOM 738 C C . TYR A 1 94 ? -15.103 -2.331 -8.333 1.00 64.50 94 TYR A C 1
ATOM 740 O O . TYR A 1 94 ? -13.890 -2.565 -8.323 1.00 64.50 94 TYR A O 1
ATOM 748 N N . ARG A 1 95 ? -15.771 -1.937 -7.244 1.00 58.81 95 ARG A N 1
ATOM 749 C CA . ARG A 1 95 ? -15.164 -1.809 -5.917 1.00 58.81 95 ARG A CA 1
ATOM 750 C C . ARG A 1 95 ? -15.064 -3.145 -5.187 1.00 58.81 95 ARG A C 1
ATOM 752 O O . ARG A 1 95 ? -15.992 -3.968 -5.331 1.00 58.81 95 ARG A O 1
#

InterPro domains:
  IPR002124 Cytochrome c oxidase, subunit Vb [PF01215] (1-74)
  IPR002124 Cytochrome c oxidase, subunit Vb [PS51359] (1-69)
  IPR002124 Cytochrome c oxidase, subunit Vb [PTHR10122] (7-77)

pLDDT: mean 84.26, std 15.57, range [46.03, 97.38]

Secondary structure (DSSP, 8-state):
-PPP--SS---SSS-EEEEESSSEEEEEE--SSTTSSPPEEEEEESSS-EEE-TTT--EEEEEE-S-S-------------PPPPGGGGS-GGG-

Sequence (95 aa):
MKPLDASRRGTLDNPIVVRSLGKERYLGCTGYPADSHNTIWLTVSKDRPVERCPECGGVYKMEYAGAEEEHHGHDDHHGYVEPKSMADFVRPEYR

Radius of gyration: 14.64 Å; chains: 1; bounding box: 32×34×34 Å

Foldseek 3Di:
DDAQDQVDFADPVRAREDEDQDQKDKHWQCAHVRVPHHTDIDMAGVVRQWDADPPRRGIYGYDHPHDPDDPDDDDDDDDPPPPDDPVNVDDPVVD

Organism: Tuber melanosporum (strain Mel28) (NCBI:txid656061)